Protein AF-A0A6P0NBV7-F1 (afdb_monomer_lite)

Secondary structure (DSSP, 8-state):
------------TTSSHHHHHHHHHHHH------HHHHHHHTTSTT-HHHHHHHHHHGGGGB-TTS-B-HHHHHHHHHH-HHHHHHHHHHHHHHHHHHHHHHHHHHHHHHHT-

Structure (mmCIF, N/CA/C/O backbone):
data_AF-A0A6P0NBV7-F1
#
_entry.id   AF-A0A6P0NBV7-F1
#
loop_
_atom_site.group_PDB
_atom_site.id
_atom_site.type_symbol
_atom_site.label_atom_id
_atom_site.label_alt_id
_atom_site.label_comp_id
_atom_site.label_asym_id
_atom_site.label_entity_id
_atom_site.label_seq_id
_atom_site.pdbx_PDB_ins_code
_atom_site.Cartn_x
_atom_site.Cartn_y
_atom_site.Cartn_z
_atom_site.occupancy
_atom_site.B_iso_or_equiv
_atom_site.auth_seq_id
_atom_site.auth_comp_id
_atom_site.auth_asym_id
_atom_site.auth_atom_id
_atom_site.pdbx_PDB_model_num
ATOM 1 N N . MET A 1 1 ? 19.309 -17.125 -24.635 1.00 41.84 1 MET A N 1
ATOM 2 C CA . MET A 1 1 ? 18.034 -16.960 -23.904 1.00 41.84 1 MET A CA 1
ATOM 3 C C . MET A 1 1 ? 18.138 -15.685 -23.088 1.00 41.84 1 MET A C 1
ATOM 5 O O . MET A 1 1 ? 19.041 -15.599 -22.267 1.00 41.84 1 MET A O 1
ATOM 9 N N . ASN A 1 2 ? 17.308 -14.676 -23.359 1.00 56.69 2 ASN A N 1
ATOM 10 C CA . ASN A 1 2 ? 17.343 -13.428 -22.595 1.00 56.69 2 ASN A CA 1
ATOM 11 C C . ASN A 1 2 ? 16.632 -13.674 -21.256 1.00 56.69 2 ASN A C 1
ATOM 13 O O . ASN A 1 2 ? 15.405 -13.727 -21.197 1.00 56.69 2 ASN A O 1
ATOM 17 N N . GLN A 1 3 ? 17.401 -13.935 -20.200 1.00 62.16 3 GLN A N 1
ATOM 18 C CA . GLN A 1 3 ? 16.850 -14.195 -18.874 1.00 62.16 3 GLN A CA 1
ATOM 19 C C . GLN A 1 3 ? 16.404 -12.864 -18.262 1.00 62.16 3 GLN A C 1
ATOM 21 O O . GLN A 1 3 ? 17.231 -12.021 -17.910 1.00 62.16 3 GLN A O 1
ATOM 26 N N . LYS A 1 4 ? 15.088 -12.665 -18.172 1.00 73.19 4 LYS A N 1
ATOM 27 C CA . LYS A 1 4 ? 14.489 -11.479 -17.551 1.00 73.19 4 LYS A CA 1
ATOM 28 C C . LYS A 1 4 ? 14.795 -11.501 -16.049 1.00 73.19 4 LYS A C 1
ATOM 30 O O . LYS A 1 4 ? 14.682 -12.545 -15.408 1.00 73.19 4 LYS A O 1
ATOM 35 N N . ARG A 1 5 ? 15.230 -10.364 -15.499 1.00 85.06 5 ARG A N 1
ATOM 36 C CA . ARG A 1 5 ? 15.593 -10.224 -14.080 1.00 85.06 5 ARG A CA 1
ATOM 37 C C . ARG A 1 5 ? 14.589 -9.319 -13.386 1.00 85.06 5 ARG A C 1
ATOM 39 O O . ARG A 1 5 ? 14.404 -8.182 -13.803 1.00 85.06 5 ARG A O 1
ATOM 46 N N . ILE A 1 6 ? 13.990 -9.825 -12.315 1.00 88.00 6 ILE A N 1
ATOM 47 C CA . ILE A 1 6 ? 13.170 -9.038 -11.395 1.00 88.00 6 ILE A CA 1
ATOM 48 C C . ILE A 1 6 ? 14.090 -8.589 -10.262 1.00 88.00 6 ILE A C 1
ATOM 50 O O . ILE A 1 6 ? 14.764 -9.417 -9.649 1.00 88.00 6 ILE A O 1
ATOM 54 N N . ILE A 1 7 ? 14.151 -7.282 -10.015 1.00 89.69 7 ILE A N 1
ATOM 55 C CA . ILE A 1 7 ? 15.014 -6.690 -8.991 1.00 89.69 7 ILE A CA 1
ATOM 56 C C . ILE A 1 7 ? 14.119 -6.034 -7.943 1.00 89.69 7 ILE A C 1
ATOM 58 O O . ILE A 1 7 ? 13.412 -5.075 -8.239 1.00 89.69 7 ILE A O 1
ATOM 62 N N . GLY A 1 8 ? 14.152 -6.552 -6.716 1.00 90.88 8 GLY A N 1
ATOM 63 C CA . GLY A 1 8 ? 13.458 -5.945 -5.583 1.00 90.88 8 GLY A CA 1
ATOM 64 C C . GLY A 1 8 ? 14.272 -4.792 -5.004 1.00 90.88 8 GLY A C 1
ATOM 65 O O . GLY A 1 8 ? 15.330 -5.022 -4.418 1.00 90.88 8 GLY A O 1
ATOM 66 N N . LEU A 1 9 ? 13.781 -3.560 -5.143 1.00 89.94 9 LEU A N 1
ATOM 67 C CA . LEU A 1 9 ? 14.370 -2.393 -4.490 1.00 89.94 9 LEU A CA 1
ATOM 68 C C . LEU A 1 9 ? 13.759 -2.216 -3.094 1.00 89.94 9 LEU A C 1
ATOM 70 O O . LEU A 1 9 ? 12.600 -1.832 -2.957 1.00 89.94 9 LEU A O 1
ATOM 74 N N . THR A 1 10 ? 14.543 -2.481 -2.050 1.00 88.38 10 THR A N 1
ATOM 75 C CA . THR A 1 10 ? 14.114 -2.367 -0.646 1.00 88.38 10 THR A CA 1
ATOM 76 C C . THR A 1 10 ? 15.001 -1.390 0.131 1.00 88.38 10 THR A C 1
ATOM 78 O O . THR A 1 10 ? 15.992 -0.873 -0.381 1.00 88.38 10 THR A O 1
ATOM 81 N N . GLY A 1 11 ? 14.604 -1.053 1.360 1.00 79.19 11 GLY A N 1
ATOM 82 C CA . GLY A 1 11 ? 15.270 -0.038 2.180 1.00 79.19 11 GLY A CA 1
ATOM 83 C C . GLY A 1 11 ? 14.312 0.610 3.177 1.00 79.19 11 GLY A C 1
ATOM 84 O O . GLY A 1 11 ? 13.102 0.650 2.946 1.00 79.19 11 GLY A O 1
ATOM 85 N N . GLY A 1 12 ? 14.843 1.120 4.287 1.00 74.62 12 GLY A N 1
ATOM 86 C CA . GLY A 1 12 ? 14.060 1.761 5.348 1.00 74.62 12 GLY A CA 1
ATOM 87 C C . GLY A 1 12 ? 13.379 3.070 4.928 1.00 74.62 12 GLY A C 1
ATOM 88 O O . GLY A 1 12 ? 13.472 3.529 3.784 1.00 74.62 12 GLY A O 1
ATOM 89 N N . ILE A 1 13 ? 12.669 3.694 5.866 1.00 71.50 13 ILE A N 1
ATOM 90 C CA . ILE A 1 13 ? 12.080 5.024 5.660 1.00 71.50 13 ILE A CA 1
ATOM 91 C C . ILE A 1 13 ? 13.210 6.030 5.379 1.00 71.50 13 ILE A C 1
ATOM 93 O O . ILE A 1 13 ? 14.260 5.976 6.012 1.00 71.50 13 ILE A O 1
ATOM 97 N N . ALA A 1 14 ? 12.994 6.927 4.411 1.00 73.81 14 ALA A N 1
ATOM 98 C CA . ALA A 1 14 ? 13.925 7.996 4.026 1.00 73.81 14 ALA A CA 1
ATOM 99 C C . ALA A 1 14 ? 15.316 7.555 3.511 1.00 73.81 14 ALA A C 1
ATOM 101 O O . ALA A 1 14 ? 16.226 8.371 3.430 1.00 73.81 14 ALA A O 1
ATOM 102 N N . THR A 1 15 ? 15.489 6.303 3.070 1.00 79.62 15 THR A N 1
ATOM 103 C CA . THR A 1 15 ? 16.774 5.816 2.520 1.00 79.62 15 THR A CA 1
ATOM 104 C C . THR A 1 15 ? 16.982 6.108 1.026 1.00 79.62 15 THR A C 1
ATOM 106 O O . THR A 1 15 ? 17.833 5.491 0.394 1.00 79.62 15 THR A O 1
ATOM 109 N N . GLY A 1 16 ? 16.179 6.989 0.419 1.00 82.56 16 GLY A N 1
ATOM 110 C CA . GLY A 1 16 ? 16.339 7.380 -0.990 1.00 82.56 16 GLY A CA 1
ATOM 111 C C . GLY A 1 16 ? 15.833 6.372 -2.033 1.00 82.56 16 GLY A C 1
ATOM 112 O O . GLY A 1 16 ? 16.151 6.520 -3.209 1.00 82.56 16 GLY A O 1
ATOM 113 N N . LYS A 1 17 ? 15.021 5.373 -1.650 1.00 89.81 17 LYS A N 1
ATOM 114 C CA . LYS A 1 17 ? 14.443 4.395 -2.601 1.00 89.81 17 LYS A CA 1
ATOM 115 C C . LYS A 1 17 ? 13.746 5.062 -3.786 1.00 89.81 17 LYS A C 1
ATOM 117 O O . LYS A 1 17 ? 14.019 4.693 -4.918 1.00 89.81 17 LYS A O 1
ATOM 122 N N . THR A 1 18 ? 12.912 6.070 -3.523 1.00 87.06 18 THR A N 1
ATOM 123 C CA . THR A 1 18 ? 12.202 6.821 -4.569 1.00 87.06 18 THR A CA 1
ATOM 124 C C . THR A 1 18 ? 13.170 7.529 -5.518 1.00 87.06 18 THR A C 1
ATOM 126 O O . THR A 1 18 ? 12.952 7.569 -6.721 1.00 87.06 18 THR A O 1
ATOM 129 N N . THR A 1 19 ? 14.285 8.052 -5.003 1.00 91.00 19 THR A N 1
ATOM 130 C CA . THR A 1 19 ? 15.326 8.666 -5.837 1.00 91.00 19 THR A CA 1
ATOM 131 C C . THR A 1 19 ? 15.952 7.637 -6.775 1.00 91.00 19 THR A C 1
ATOM 133 O O . THR A 1 19 ? 16.099 7.903 -7.965 1.00 91.00 19 THR A O 1
ATOM 136 N N . VAL A 1 20 ? 16.281 6.449 -6.261 1.00 91.69 20 VAL A N 1
ATOM 137 C CA . VAL A 1 20 ? 16.864 5.366 -7.066 1.00 91.69 20 VAL A CA 1
ATOM 138 C C . VAL A 1 20 ? 15.858 4.828 -8.086 1.00 91.69 20 VAL A C 1
ATOM 140 O O . VAL A 1 20 ? 16.219 4.664 -9.248 1.00 91.69 20 VAL A O 1
ATOM 143 N N . SER A 1 21 ? 14.602 4.590 -7.696 1.00 91.81 21 SER A N 1
ATOM 144 C CA . SER A 1 21 ? 13.565 4.111 -8.618 1.00 91.81 21 SER A CA 1
ATOM 145 C C . SER A 1 21 ? 13.309 5.104 -9.750 1.00 91.81 21 SER A C 1
ATOM 147 O O . SER A 1 21 ? 13.242 4.695 -10.905 1.00 91.81 21 SER A O 1
ATOM 149 N N . ASN A 1 22 ? 13.249 6.404 -9.443 1.00 92.44 22 ASN A N 1
ATOM 150 C CA . ASN A 1 22 ? 13.058 7.445 -10.453 1.00 92.44 22 ASN A CA 1
ATOM 151 C C . ASN A 1 22 ? 14.261 7.521 -11.394 1.00 92.44 22 ASN A C 1
ATOM 153 O O . ASN A 1 22 ? 14.094 7.549 -12.605 1.00 92.44 22 ASN A O 1
ATOM 157 N N . TYR A 1 23 ? 15.481 7.456 -10.857 1.00 93.75 23 TYR A N 1
ATOM 158 C CA . TYR A 1 23 ? 16.689 7.419 -11.678 1.00 93.75 23 TYR A CA 1
ATOM 159 C C . TYR A 1 23 ? 16.702 6.225 -12.649 1.00 93.75 23 TYR A C 1
ATOM 161 O O . TYR A 1 23 ? 17.052 6.394 -13.820 1.00 93.75 23 TYR A O 1
ATOM 169 N N . LEU A 1 24 ? 16.288 5.036 -12.192 1.00 93.50 24 LEU A N 1
ATOM 170 C CA . LEU A 1 24 ? 16.161 3.841 -13.034 1.00 93.50 24 LEU A CA 1
ATOM 171 C C . LEU A 1 24 ? 15.098 4.015 -14.132 1.00 93.50 24 LEU A C 1
ATOM 173 O O . LEU A 1 24 ? 15.354 3.662 -15.286 1.00 93.50 24 LEU A O 1
ATOM 177 N N . ALA A 1 25 ? 13.944 4.595 -13.798 1.00 93.12 25 ALA A N 1
ATOM 178 C CA . ALA A 1 25 ? 12.879 4.888 -14.756 1.00 93.12 25 ALA A CA 1
ATOM 179 C C . ALA A 1 25 ? 13.311 5.924 -15.806 1.00 93.12 25 ALA A C 1
ATOM 181 O O . ALA A 1 25 ? 13.133 5.726 -17.007 1.00 93.12 25 ALA A O 1
ATOM 182 N N . ASP A 1 26 ? 13.919 7.022 -15.369 1.00 95.25 26 ASP A N 1
ATOM 183 C CA . ASP A 1 26 ? 14.213 8.161 -16.233 1.00 95.25 26 ASP A CA 1
ATOM 184 C C . ASP A 1 26 ? 15.439 7.915 -17.114 1.00 95.25 26 ASP A C 1
ATOM 186 O O . ASP A 1 26 ? 15.423 8.226 -18.306 1.00 95.25 26 ASP A O 1
ATOM 190 N N . THR A 1 27 ? 16.491 7.326 -16.542 1.00 95.12 27 THR A N 1
ATOM 191 C CA . THR A 1 27 ? 17.780 7.144 -17.228 1.00 95.12 27 THR A CA 1
ATOM 192 C C . THR A 1 27 ? 17.798 5.876 -18.069 1.00 95.12 27 THR A C 1
ATOM 194 O O . THR A 1 27 ? 18.274 5.893 -19.202 1.00 95.12 27 THR A O 1
ATOM 197 N N . TYR A 1 28 ? 17.276 4.774 -17.525 1.00 91.88 28 TYR A N 1
ATOM 198 C CA . TYR A 1 28 ? 17.351 3.457 -18.163 1.00 91.88 28 TYR A CA 1
ATOM 199 C C . TYR A 1 28 ? 16.020 2.994 -18.750 1.00 91.88 28 TYR A C 1
ATOM 201 O O . TYR A 1 28 ? 15.971 1.913 -19.333 1.00 91.88 28 TYR A O 1
ATOM 209 N N . ARG A 1 29 ? 14.950 3.795 -18.618 1.00 91.38 29 ARG A N 1
ATOM 210 C CA . ARG A 1 29 ? 13.604 3.458 -19.113 1.00 91.38 29 ARG A CA 1
ATOM 211 C C . ARG A 1 29 ? 13.108 2.113 -18.580 1.00 91.38 29 ARG A C 1
ATOM 213 O O . ARG A 1 29 ? 12.385 1.398 -19.267 1.00 91.38 29 ARG A O 1
ATOM 220 N N . LEU A 1 30 ? 13.514 1.765 -17.356 1.00 90.31 30 LEU A N 1
ATOM 221 C CA . LEU A 1 30 ? 13.073 0.534 -16.713 1.00 90.31 30 LEU A CA 1
ATOM 222 C C . LEU A 1 30 ? 11.664 0.716 -16.141 1.00 90.31 30 LEU A C 1
ATOM 224 O O . LEU A 1 30 ? 11.401 1.739 -15.504 1.00 90.31 30 LEU A O 1
ATOM 228 N N . PRO A 1 31 ? 10.768 -0.270 -16.317 1.00 91.06 31 PRO A N 1
ATOM 229 C CA . PRO A 1 31 ? 9.466 -0.239 -15.673 1.00 91.06 31 PRO A CA 1
ATOM 230 C C . PRO A 1 31 ? 9.641 -0.332 -14.155 1.00 91.06 31 PRO A C 1
ATOM 232 O O . PRO A 1 31 ? 10.379 -1.182 -13.650 1.00 91.06 31 PRO A O 1
ATOM 235 N N . ILE A 1 32 ? 8.949 0.546 -13.431 1.00 93.06 32 ILE A N 1
ATOM 236 C CA . ILE A 1 32 ? 8.922 0.559 -11.969 1.00 93.06 32 ILE A CA 1
ATOM 237 C C . ILE A 1 32 ? 7.536 0.126 -11.514 1.00 93.06 32 ILE A C 1
ATOM 239 O O . ILE A 1 32 ? 6.541 0.768 -11.838 1.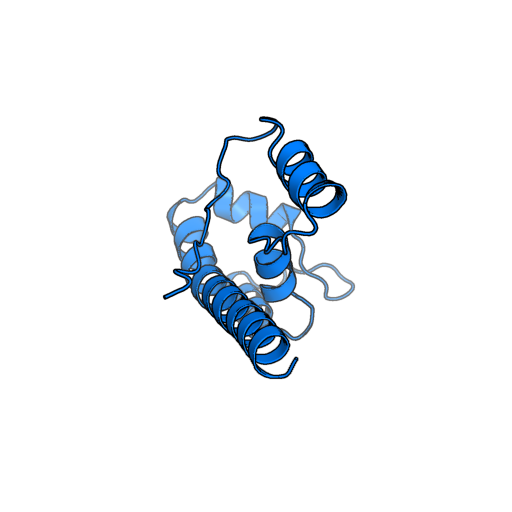00 93.06 32 ILE A O 1
ATOM 243 N N . LEU A 1 33 ? 7.494 -0.967 -10.759 1.00 93.88 33 LEU A N 1
ATOM 244 C CA . LEU A 1 33 ? 6.286 -1.498 -10.144 1.00 93.88 33 LEU A CA 1
ATOM 245 C C . LEU A 1 33 ? 6.396 -1.237 -8.634 1.00 93.88 33 LEU A C 1
A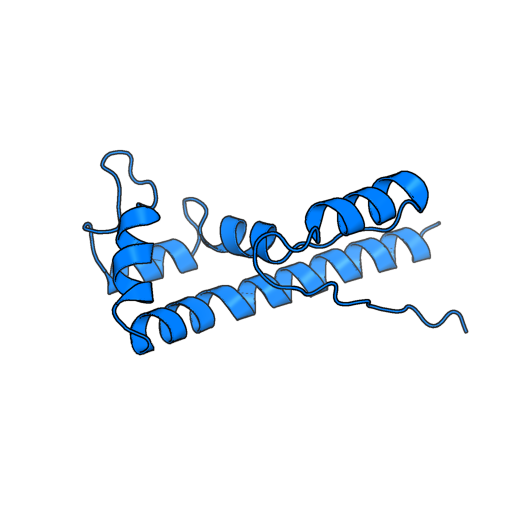TOM 247 O O . LEU A 1 33 ? 7.380 -1.643 -8.012 1.00 93.88 33 LEU A O 1
ATOM 251 N N . ASP A 1 34 ? 5.424 -0.531 -8.054 1.00 92.62 34 ASP A N 1
ATOM 252 C CA . ASP A 1 34 ? 5.498 -0.004 -6.684 1.00 92.62 34 ASP A CA 1
ATOM 253 C C . ASP A 1 34 ? 4.418 -0.625 -5.783 1.00 92.62 34 ASP A C 1
ATOM 255 O O . ASP A 1 34 ? 3.216 -0.434 -5.982 1.00 92.62 34 ASP A O 1
ATOM 259 N N . ALA A 1 35 ? 4.864 -1.340 -4.748 1.00 92.31 35 ALA A N 1
ATOM 260 C CA . ALA A 1 35 ? 3.987 -1.983 -3.777 1.00 92.31 35 ALA A CA 1
ATOM 261 C C . ALA A 1 35 ? 3.124 -0.978 -2.994 1.00 92.31 35 ALA A C 1
ATOM 263 O O . ALA A 1 35 ? 1.971 -1.284 -2.696 1.00 92.31 35 ALA A O 1
ATOM 264 N N . ASP A 1 36 ? 3.640 0.218 -2.687 1.00 90.69 36 ASP A N 1
ATOM 265 C CA . ASP A 1 36 ? 2.891 1.244 -1.953 1.00 90.69 36 ASP A CA 1
ATOM 266 C C . ASP A 1 36 ? 1.754 1.814 -2.808 1.00 90.69 36 ASP A C 1
ATOM 268 O O . ASP A 1 36 ? 0.700 2.183 -2.282 1.00 90.69 36 ASP A O 1
ATOM 272 N N . ILE A 1 37 ? 1.950 1.891 -4.128 1.00 93.56 37 ILE A N 1
ATOM 273 C CA . ILE A 1 37 ? 0.896 2.285 -5.069 1.00 93.56 37 ILE A CA 1
ATOM 274 C C . ILE A 1 37 ? -0.195 1.213 -5.087 1.00 93.56 37 ILE A C 1
ATOM 276 O O . ILE A 1 37 ? -1.351 1.530 -4.805 1.00 93.56 37 ILE A O 1
ATOM 280 N N . TYR A 1 38 ? 0.164 -0.055 -5.294 1.00 96.12 38 TYR A N 1
ATOM 281 C CA . TYR A 1 38 ? -0.815 -1.147 -5.339 1.00 96.12 38 TYR A CA 1
ATOM 282 C C . TYR A 1 38 ? -1.541 -1.353 -4.003 1.00 96.12 38 TYR A C 1
ATOM 284 O O . TYR A 1 38 ? -2.735 -1.638 -3.981 1.00 96.12 38 TYR A O 1
ATOM 292 N N . ALA A 1 39 ? -0.871 -1.138 -2.868 1.00 94.19 39 ALA A N 1
ATOM 293 C CA . ALA A 1 39 ? -1.513 -1.190 -1.556 1.00 94.19 39 ALA A CA 1
ATOM 294 C C . ALA A 1 39 ? -2.550 -0.068 -1.370 1.00 94.19 39 ALA A C 1
ATOM 296 O O . ALA A 1 39 ? -3.579 -0.271 -0.726 1.00 94.19 39 ALA A O 1
ATOM 297 N N . ARG A 1 40 ? -2.316 1.122 -1.944 1.00 93.31 40 ARG A N 1
ATOM 298 C CA . ARG A 1 40 ? -3.309 2.211 -1.949 1.00 93.31 40 ARG A CA 1
ATOM 299 C C . ARG A 1 40 ? -4.469 1.917 -2.896 1.00 93.31 40 ARG A C 1
ATOM 301 O O . ARG A 1 40 ? -5.595 2.276 -2.560 1.00 93.31 40 ARG A O 1
ATOM 308 N N . GLU A 1 41 ? -4.201 1.289 -4.041 1.00 95.25 41 GLU A N 1
ATOM 309 C CA . GLU A 1 41 ? -5.226 0.813 -4.982 1.00 95.25 41 GLU A CA 1
ATOM 310 C C . GLU A 1 41 ? -6.149 -0.221 -4.326 1.00 95.25 41 GLU A C 1
ATOM 312 O O . GLU A 1 41 ? -7.368 -0.119 -4.449 1.00 95.25 41 GLU A O 1
ATOM 317 N N . ALA A 1 42 ? -5.578 -1.141 -3.540 1.00 95.75 42 ALA A N 1
ATOM 318 C CA . ALA A 1 42 ? -6.299 -2.206 -2.843 1.00 95.75 42 ALA A CA 1
ATOM 319 C C . ALA A 1 42 ? -7.461 -1.696 -1.976 1.00 95.75 42 ALA A C 1
ATOM 321 O O . ALA A 1 42 ? -8.438 -2.409 -1.775 1.00 95.75 42 ALA A O 1
ATOM 322 N N . VAL A 1 43 ? -7.353 -0.467 -1.463 1.00 94.50 43 VAL A N 1
ATOM 323 C CA . VAL A 1 43 ? -8.325 0.164 -0.557 1.00 94.50 43 VAL A CA 1
ATOM 324 C C . VAL A 1 43 ? -9.018 1.381 -1.175 1.00 94.50 43 VAL A C 1
ATOM 326 O O . VAL A 1 43 ? -9.520 2.244 -0.450 1.00 94.50 43 VAL A O 1
ATOM 329 N N . GLN A 1 44 ? -9.037 1.490 -2.505 1.00 93.12 44 GLN A N 1
ATOM 330 C CA . GLN A 1 44 ? -9.845 2.503 -3.185 1.00 93.12 44 GLN A CA 1
ATOM 331 C C . GLN A 1 44 ? -11.343 2.332 -2.878 1.00 93.12 44 GLN A C 1
ATOM 333 O O . GLN A 1 44 ? -11.766 1.237 -2.475 1.00 93.12 44 GLN A O 1
ATOM 338 N N . PRO A 1 45 ? -12.154 3.398 -3.049 1.00 90.94 45 PRO A N 1
ATOM 339 C CA . PRO A 1 45 ? -13.607 3.306 -2.951 1.00 90.94 45 PRO A CA 1
ATOM 340 C C . PRO A 1 45 ? -14.155 2.094 -3.713 1.00 90.94 45 PRO A C 1
ATOM 342 O O . PRO A 1 45 ? -13.623 1.705 -4.749 1.00 90.94 45 PRO A O 1
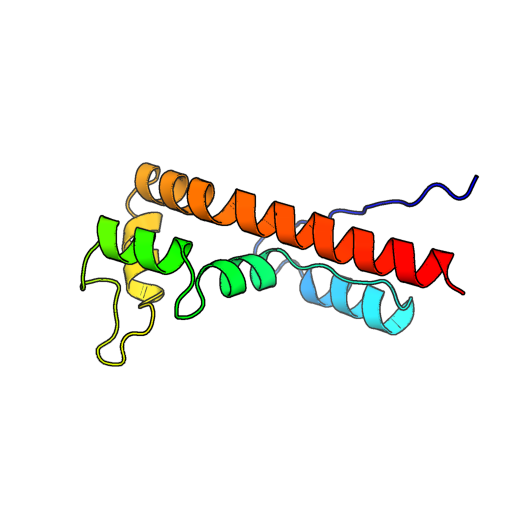ATOM 345 N N . ASP A 1 46 ? -15.185 1.465 -3.150 1.00 89.69 46 ASP A N 1
ATOM 346 C CA . ASP A 1 46 ? -15.857 0.267 -3.675 1.00 89.69 46 ASP A CA 1
ATOM 347 C C . ASP A 1 46 ? -15.043 -1.036 -3.731 1.00 89.69 46 ASP A C 1
ATOM 349 O O . ASP A 1 46 ? -15.629 -2.101 -3.979 1.00 89.69 46 ASP A O 1
ATOM 353 N N . SER A 1 47 ? -13.745 -1.001 -3.411 1.00 94.12 47 SER A N 1
ATOM 354 C CA . SER A 1 47 ? -12.908 -2.203 -3.385 1.00 94.12 47 SER A CA 1
ATOM 355 C C . SER A 1 47 ? -13.415 -3.248 -2.371 1.00 94.12 47 SER A C 1
ATOM 357 O O . SER A 1 47 ? -13.915 -2.902 -1.290 1.00 94.12 47 SER A O 1
ATOM 359 N N . PRO A 1 48 ? -13.278 -4.555 -2.674 1.00 95.81 48 PRO A N 1
ATOM 360 C CA . PRO A 1 48 ? -13.667 -5.620 -1.749 1.00 95.81 48 PRO A CA 1
ATOM 361 C C . PRO A 1 48 ? -12.935 -5.547 -0.404 1.00 95.81 48 PRO A C 1
ATOM 363 O O . PRO A 1 48 ? -13.549 -5.754 0.642 1.00 95.81 48 PRO A O 1
ATOM 366 N N . ILE A 1 49 ? -11.647 -5.196 -0.424 1.00 96.38 49 ILE A N 1
ATOM 367 C CA . ILE A 1 49 ? -10.819 -5.082 0.782 1.00 96.38 49 ILE A CA 1
ATOM 368 C C . ILE A 1 49 ? -11.303 -3.913 1.645 1.00 96.38 49 ILE A C 1
ATOM 370 O O . ILE A 1 49 ? -11.444 -4.068 2.856 1.00 96.38 49 ILE A O 1
ATOM 374 N 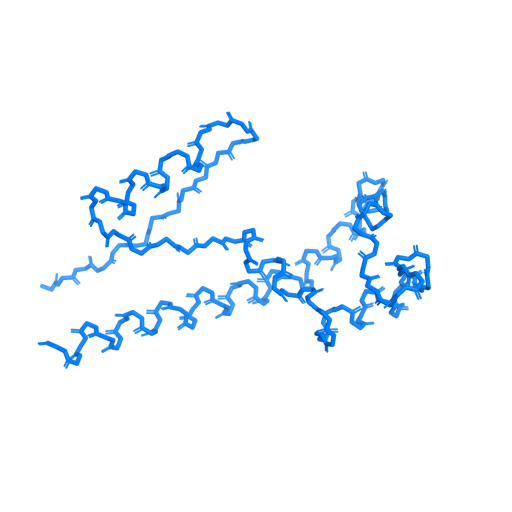N . LEU A 1 50 ? -11.655 -2.767 1.048 1.00 95.88 50 LEU A N 1
ATOM 375 C CA . LEU A 1 50 ? -12.219 -1.649 1.808 1.00 95.88 50 LEU A CA 1
ATOM 376 C C . LEU A 1 50 ? -13.536 -2.032 2.502 1.00 95.88 50 LEU A C 1
ATOM 378 O O . LEU A 1 50 ? -13.747 -1.685 3.664 1.00 95.88 50 LEU A O 1
ATOM 382 N N . LYS A 1 51 ? -14.395 -2.811 1.834 1.00 95.44 51 LYS A N 1
ATOM 383 C CA . LYS A 1 51 ? -15.633 -3.330 2.442 1.00 95.44 51 LYS A CA 1
ATOM 384 C C . LYS A 1 51 ? -15.342 -4.234 3.641 1.00 95.44 51 LYS A C 1
ATOM 386 O O . LYS A 1 51 ? -16.008 -4.099 4.663 1.00 95.44 51 LYS A O 1
ATOM 391 N N . GLN A 1 52 ? -14.339 -5.107 3.555 1.00 96.75 52 GLN A N 1
ATOM 392 C CA . GLN A 1 52 ? -13.919 -5.956 4.677 1.00 96.75 52 GLN A CA 1
ATOM 393 C C . GLN A 1 52 ? -13.357 -5.134 5.845 1.00 96.75 52 GLN A C 1
ATOM 395 O O . GLN A 1 52 ? -13.676 -5.411 7.001 1.00 96.75 52 GLN A O 1
ATOM 400 N N . ILE A 1 53 ? -12.576 -4.088 5.558 1.00 96.62 53 ILE A N 1
ATOM 401 C CA . ILE A 1 53 ? -12.077 -3.139 6.567 1.00 96.62 53 ILE A CA 1
ATOM 402 C C . ILE A 1 53 ? -13.256 -2.478 7.297 1.00 96.62 53 ILE A C 1
ATOM 404 O O . ILE A 1 53 ? -13.273 -2.440 8.529 1.00 96.62 53 ILE A O 1
ATOM 408 N N . TYR A 1 54 ? -14.279 -2.020 6.568 1.00 96.19 54 TYR A N 1
ATOM 409 C CA . TYR A 1 54 ? -15.485 -1.453 7.179 1.00 96.19 54 TYR A CA 1
ATOM 410 C C . TYR A 1 54 ? -16.302 -2.478 7.966 1.00 96.19 54 TYR A C 1
ATOM 412 O O . TYR A 1 54 ? -16.815 -2.143 9.029 1.00 96.19 54 TYR A O 1
ATOM 420 N N . GLN A 1 55 ? -16.391 -3.726 7.508 1.00 96.44 55 GLN A N 1
ATOM 421 C CA . GLN A 1 55 ? -17.061 -4.792 8.259 1.00 96.44 55 GLN A CA 1
ATOM 422 C C . GLN A 1 55 ? -16.348 -5.107 9.579 1.00 96.44 55 GLN A C 1
ATOM 424 O O . GLN A 1 55 ? -17.012 -5.331 10.588 1.00 96.44 55 GLN A O 1
ATOM 429 N N . ARG A 1 56 ? -15.009 -5.104 9.591 1.00 97.00 56 ARG A N 1
ATOM 430 C CA . ARG A 1 56 ? -14.219 -5.428 10.785 1.00 97.00 56 ARG A CA 1
ATOM 431 C C . ARG A 1 56 ? -14.198 -4.297 11.809 1.00 97.00 56 ARG A C 1
ATOM 433 O O . ARG A 1 56 ? -14.359 -4.553 12.999 1.00 97.00 56 ARG A O 1
ATOM 440 N N . TYR A 1 57 ? -13.980 -3.060 11.365 1.00 95.62 57 TYR A N 1
ATOM 441 C CA . TYR A 1 57 ? -13.764 -1.926 12.270 1.00 95.62 57 TYR A CA 1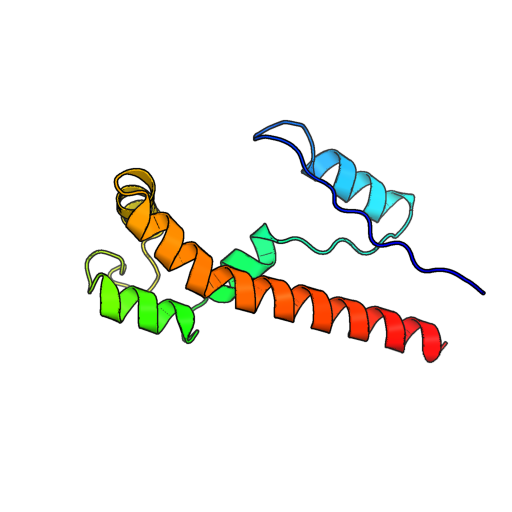
ATOM 442 C C . TYR A 1 57 ? -14.982 -1.013 12.419 1.00 95.62 57 TYR A C 1
ATOM 444 O O . TYR A 1 57 ? -15.019 -0.199 13.343 1.00 95.62 57 TYR A O 1
ATOM 452 N N . GLY A 1 58 ? -15.980 -1.135 11.546 1.00 93.44 58 GLY A N 1
ATOM 453 C CA . GLY A 1 58 ? -17.161 -0.280 11.527 1.00 93.44 58 GLY A CA 1
ATOM 454 C C . GLY A 1 58 ? -16.871 1.149 11.065 1.00 93.44 58 GLY A C 1
ATOM 455 O O . GLY A 1 58 ? -15.820 1.462 10.504 1.00 93.44 58 GLY A O 1
ATOM 456 N N . LEU A 1 59 ? -17.812 2.049 11.357 1.00 91.75 59 LEU A N 1
ATOM 457 C CA . LEU A 1 59 ? -17.782 3.448 10.910 1.00 91.75 59 LEU A CA 1
ATOM 458 C C . LEU A 1 59 ? -16.609 4.264 11.476 1.00 91.75 59 LEU A C 1
ATOM 460 O O . LEU A 1 59 ? -16.312 5.334 10.960 1.00 91.75 59 LEU A O 1
ATOM 464 N N . GLN A 1 60 ? -15.910 3.783 12.511 1.00 94.19 60 GLN A N 1
ATOM 465 C CA . GLN A 1 60 ? -14.800 4.536 13.107 1.00 94.19 60 GLN A CA 1
ATOM 466 C C . GLN A 1 60 ? -13.639 4.756 12.124 1.00 94.19 60 GLN A C 1
ATOM 468 O O . GLN A 1 60 ? -12.920 5.744 12.240 1.00 94.19 60 GLN A O 1
ATOM 473 N N . VAL A 1 61 ? -13.449 3.853 11.155 1.00 95.88 61 VAL A N 1
ATOM 474 C CA . VAL A 1 61 ? -12.421 3.992 10.110 1.00 95.88 61 VAL A CA 1
ATOM 475 C C . VAL A 1 61 ? -12.978 4.611 8.826 1.00 95.88 61 VAL A C 1
ATOM 477 O O . VAL A 1 61 ? -12.303 4.595 7.803 1.00 95.88 61 VAL A O 1
ATOM 480 N N . GLN A 1 62 ? -14.183 5.180 8.857 1.00 94.94 62 GLN A N 1
ATOM 481 C CA . GLN A 1 62 ? -14.811 5.838 7.716 1.00 94.94 62 GLN A CA 1
ATOM 482 C C . GLN A 1 62 ? -14.966 7.340 7.991 1.00 94.94 62 GLN A C 1
ATOM 484 O O . GLN A 1 62 ? -15.364 7.758 9.077 1.00 94.94 62 GLN A O 1
ATOM 489 N N . HIS A 1 63 ? -14.613 8.167 7.013 1.00 93.25 63 HIS A N 1
ATOM 490 C CA . HIS A 1 63 ? -14.926 9.590 7.019 1.00 93.25 63 HIS A CA 1
ATOM 491 C C . HIS A 1 63 ? -16.411 9.817 6.701 1.00 93.25 63 HIS A C 1
ATOM 493 O O . HIS A 1 63 ? -17.089 8.950 6.155 1.00 93.25 63 HIS A O 1
ATOM 499 N N . SER A 1 64 ? -16.934 11.004 7.017 1.00 90.06 64 SER A N 1
ATOM 500 C CA . SER A 1 64 ? -18.339 11.347 6.749 1.00 90.06 64 SER A CA 1
ATOM 501 C C . SER A 1 64 ? -18.689 11.388 5.257 1.00 90.06 64 SER A C 1
ATOM 503 O O . SER A 1 64 ? -19.855 11.260 4.908 1.00 90.06 64 SER A O 1
ATOM 505 N N . ASP A 1 65 ? -17.692 11.559 4.386 1.00 89.75 65 ASP A N 1
ATOM 506 C CA . ASP A 1 65 ? -17.821 11.491 2.924 1.00 89.75 65 ASP A CA 1
ATOM 507 C C . ASP A 1 65 ? -17.769 10.051 2.376 1.00 89.75 65 ASP A C 1
ATOM 509 O O . ASP A 1 65 ? -17.809 9.836 1.167 1.00 89.75 65 ASP A O 1
ATOM 513 N N . GLY A 1 66 ? -17.671 9.059 3.263 1.00 86.75 66 GLY A N 1
ATOM 514 C CA . GLY A 1 66 ? -17.612 7.648 2.918 1.00 86.75 66 GLY A CA 1
ATOM 515 C C . GLY A 1 66 ? -16.210 7.120 2.621 1.00 86.75 66 GLY A C 1
ATOM 516 O O . GLY A 1 66 ? -16.078 5.917 2.404 1.00 86.75 66 GLY A O 1
ATOM 517 N N . THR A 1 67 ? -15.169 7.960 2.646 1.00 91.00 67 THR A N 1
ATOM 518 C CA . THR A 1 67 ? -13.785 7.551 2.358 1.00 91.00 67 THR A CA 1
ATOM 519 C C . THR A 1 67 ? -13.094 6.904 3.565 1.00 91.00 67 THR A C 1
ATOM 521 O O . THR A 1 67 ? -13.554 6.980 4.705 1.00 91.00 67 THR A O 1
ATOM 524 N N . LEU A 1 68 ? -11.980 6.202 3.338 1.00 94.25 68 LEU A N 1
ATOM 525 C CA . LEU A 1 68 ? -11.221 5.546 4.406 1.00 94.25 68 LEU A CA 1
ATOM 526 C C . LEU A 1 68 ? -10.471 6.566 5.275 1.00 94.25 68 LEU A C 1
ATOM 528 O O . LEU A 1 68 ? -9.574 7.262 4.796 1.00 94.25 68 LEU A O 1
ATOM 532 N N . ASN A 1 69 ? -10.727 6.551 6.583 1.00 95.69 69 ASN A N 1
ATOM 533 C CA . ASN A 1 69 ? -9.922 7.265 7.566 1.00 95.69 69 ASN A CA 1
ATOM 534 C C . ASN A 1 69 ? -8.618 6.511 7.848 1.00 95.69 69 ASN A C 1
ATOM 536 O O . ASN A 1 69 ? -8.493 5.740 8.804 1.00 95.69 69 ASN A O 1
ATOM 540 N N . ARG A 1 70 ? -7.619 6.764 6.997 1.00 93.75 70 ARG A N 1
ATOM 541 C CA . ARG A 1 70 ? -6.291 6.134 7.068 1.00 93.75 70 ARG A CA 1
ATOM 542 C C . ARG A 1 70 ? -5.572 6.401 8.384 1.00 93.75 70 ARG A C 1
ATOM 544 O O . ARG A 1 70 ? -4.870 5.521 8.868 1.00 93.75 70 ARG A O 1
ATOM 551 N N . LYS A 1 71 ? -5.747 7.590 8.970 1.00 94.81 71 LYS A N 1
ATOM 552 C CA . LYS A 1 71 ? -5.132 7.924 10.259 1.00 94.81 71 LYS A CA 1
ATOM 553 C C . LYS A 1 71 ? -5.685 7.018 11.354 1.00 94.81 71 LYS A C 1
ATOM 555 O O . LYS A 1 71 ? -4.910 6.406 12.082 1.00 94.81 71 LYS A O 1
ATOM 560 N N . ARG A 1 72 ? -7.011 6.874 11.414 1.00 96.06 72 ARG A N 1
ATOM 561 C CA . ARG A 1 72 ? -7.665 6.026 12.411 1.00 96.06 72 ARG A CA 1
ATOM 562 C C . ARG A 1 72 ? -7.356 4.546 12.208 1.00 96.06 72 ARG A C 1
ATOM 564 O O . ARG A 1 72 ? -7.057 3.862 13.179 1.00 96.06 72 ARG A O 1
ATOM 571 N N . LEU A 1 73 ? -7.369 4.060 10.965 1.00 96.00 73 LEU A N 1
ATOM 572 C CA . LEU A 1 73 ? -6.932 2.695 10.664 1.00 96.00 73 LEU A CA 1
ATOM 573 C C . LEU A 1 73 ? -5.472 2.474 11.094 1.00 96.00 73 LEU A C 1
ATOM 575 O O . LEU A 1 73 ? -5.169 1.469 11.729 1.00 96.00 73 LEU A O 1
ATOM 579 N N . GLY A 1 74 ? -4.597 3.445 10.812 1.00 95.19 74 GLY A N 1
ATOM 580 C CA . GLY A 1 74 ? -3.202 3.465 11.249 1.00 95.19 74 GLY A CA 1
ATOM 581 C C . GLY A 1 74 ? -3.060 3.312 12.762 1.00 95.19 74 GLY A C 1
ATOM 582 O O . GLY A 1 74 ? -2.337 2.439 13.224 1.00 95.19 74 GLY A O 1
ATOM 583 N N . GLU A 1 75 ? -3.784 4.110 13.547 1.00 96.69 75 GLU A N 1
ATOM 584 C CA . GLU A 1 75 ? -3.783 4.007 15.015 1.00 96.69 75 GLU A CA 1
ATOM 585 C C . GLU A 1 75 ? -4.136 2.590 15.501 1.00 96.69 75 GLU A C 1
ATOM 587 O O . GLU A 1 75 ? -3.486 2.068 16.409 1.00 96.69 75 GLU A O 1
ATOM 592 N N . ILE A 1 76 ? -5.127 1.943 14.879 1.00 95.88 76 ILE A N 1
ATOM 593 C CA . ILE A 1 76 ? -5.555 0.579 15.229 1.00 95.88 76 ILE A CA 1
ATOM 594 C C . ILE A 1 76 ? -4.444 -0.433 14.919 1.00 95.88 76 ILE A C 1
ATOM 596 O O . ILE A 1 76 ? -4.042 -1.195 15.796 1.00 95.88 76 ILE A O 1
ATOM 600 N N . ILE A 1 77 ? -3.902 -0.423 13.698 1.00 96.12 77 ILE A N 1
ATOM 601 C CA . ILE A 1 77 ? -2.897 -1.416 13.291 1.00 96.12 77 ILE A CA 1
ATOM 602 C C . ILE A 1 77 ? -1.531 -1.193 13.954 1.00 96.12 77 ILE A C 1
ATOM 604 O O . ILE A 1 77 ? -0.810 -2.151 14.212 1.00 96.12 77 ILE A O 1
ATOM 608 N N . PHE A 1 78 ? -1.161 0.050 14.278 1.00 94.06 78 PHE A N 1
ATOM 609 C CA . PHE A 1 78 ? 0.093 0.327 14.985 1.00 94.06 78 PHE A CA 1
ATOM 610 C C . PHE A 1 78 ? 0.011 0.017 16.482 1.00 94.06 78 PHE A C 1
ATOM 612 O O . PHE A 1 78 ? 1.042 -0.257 17.093 1.00 94.06 78 PHE A O 1
ATOM 619 N N . SER A 1 79 ? -1.188 0.037 17.072 1.00 96.44 79 SER A N 1
ATOM 620 C CA . SER A 1 79 ? -1.390 -0.329 18.480 1.00 96.44 79 SER A CA 1
ATOM 621 C C . SER A 1 79 ? -1.586 -1.831 18.698 1.00 96.44 79 SER A C 1
ATOM 623 O O . SER A 1 79 ? -1.352 -2.308 19.808 1.00 96.44 79 SER A O 1
ATOM 625 N N . ASN A 1 80 ? -1.969 -2.590 17.665 1.00 96.62 80 ASN A N 1
ATOM 626 C CA . ASN A 1 80 ? -2.198 -4.029 17.767 1.00 96.62 80 ASN A CA 1
ATOM 627 C C . ASN A 1 80 ? -1.545 -4.810 16.605 1.00 96.62 80 ASN A C 1
ATOM 629 O O . ASN A 1 80 ? -2.061 -4.793 15.483 1.00 96.62 80 ASN A O 1
ATOM 633 N N . PRO A 1 81 ? -0.465 -5.576 16.867 1.00 96.62 81 PRO A N 1
ATOM 634 C CA . PRO A 1 81 ? 0.201 -6.394 15.854 1.00 96.62 81 PRO A CA 1
ATOM 635 C C . PRO A 1 81 ? -0.713 -7.401 15.141 1.00 96.62 81 PRO A C 1
ATOM 637 O O . PRO A 1 81 ? -0.497 -7.662 13.960 1.00 96.62 81 PRO A O 1
ATOM 640 N N . ALA A 1 82 ? -1.734 -7.939 15.818 1.00 97.81 82 ALA A N 1
ATOM 641 C CA . ALA A 1 82 ? -2.685 -8.867 15.205 1.00 97.81 82 ALA A CA 1
ATOM 642 C C . ALA A 1 82 ? -3.590 -8.165 14.179 1.00 97.81 82 ALA A C 1
ATOM 644 O O . ALA A 1 82 ? -3.916 -8.740 13.144 1.00 97.81 82 ALA A O 1
ATOM 645 N N . GLU A 1 83 ? -3.952 -6.902 14.424 1.00 97.19 83 GLU A N 1
ATOM 646 C CA . GLU A 1 83 ? -4.729 -6.100 13.470 1.00 97.19 83 GLU A CA 1
ATOM 647 C C . GLU A 1 83 ? -3.887 -5.685 12.267 1.00 97.19 83 GLU A C 1
ATOM 649 O O . GLU A 1 83 ? -4.372 -5.705 11.137 1.00 97.19 83 GLU A O 1
ATOM 654 N N . ARG A 1 84 ? -2.602 -5.380 12.489 1.00 97.00 84 ARG A N 1
ATOM 655 C CA . ARG A 1 84 ? -1.655 -5.176 11.389 1.00 97.00 84 ARG A CA 1
ATOM 656 C C . ARG A 1 84 ? -1.544 -6.417 10.513 1.00 97.00 84 ARG A C 1
ATOM 658 O O . ARG A 1 84 ? -1.687 -6.297 9.302 1.00 97.00 84 ARG A O 1
ATOM 665 N N . GLN A 1 85 ? -1.333 -7.585 11.118 1.00 97.56 85 GLN A N 1
ATOM 666 C CA . GLN A 1 85 ? -1.230 -8.839 10.377 1.00 97.56 85 GLN A CA 1
ATOM 667 C C . GLN A 1 85 ? -2.510 -9.123 9.583 1.00 97.56 85 GLN A C 1
ATOM 669 O O . GLN A 1 85 ? -2.437 -9.443 8.402 1.00 97.56 85 GLN A O 1
ATOM 674 N N . TRP A 1 86 ? -3.684 -8.953 10.197 1.00 97.94 86 TRP A N 1
ATOM 675 C CA . TRP A 1 86 ? -4.951 -9.159 9.497 1.00 97.94 86 TRP A CA 1
ATOM 676 C C . TRP A 1 86 ? -5.093 -8.246 8.271 1.00 97.94 86 TRP A C 1
ATOM 678 O O . TRP A 1 86 ? -5.520 -8.703 7.210 1.00 97.94 86 TRP A O 1
ATOM 688 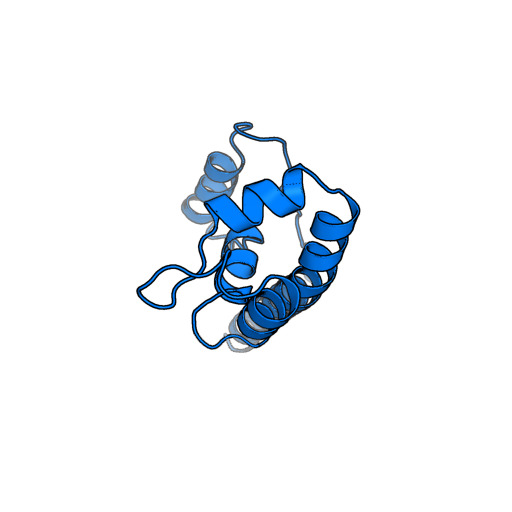N N . LEU A 1 87 ? -4.723 -6.965 8.397 1.00 96.88 87 LEU A N 1
ATOM 689 C CA . LEU A 1 87 ? -4.780 -6.017 7.285 1.00 96.88 87 LEU A CA 1
ATOM 690 C C . LEU A 1 87 ? -3.787 -6.392 6.174 1.00 96.88 87 LEU A C 1
ATOM 692 O O . LEU A 1 87 ? -4.143 -6.368 4.996 1.00 96.88 87 LEU A O 1
ATOM 696 N N . GLU A 1 88 ? -2.561 -6.765 6.545 1.00 96.50 88 GLU A N 1
ATOM 697 C CA . GLU A 1 88 ? -1.534 -7.265 5.624 1.00 96.50 88 GLU A CA 1
ATOM 698 C C . GLU A 1 88 ? -2.024 -8.503 4.856 1.00 96.50 88 GLU A C 1
ATOM 700 O O . GLU A 1 88 ? -1.848 -8.577 3.642 1.00 96.50 88 GLU A O 1
ATOM 705 N N . GLU A 1 89 ? -2.714 -9.434 5.518 1.00 97.56 89 GLU A N 1
ATOM 706 C CA . GLU A 1 89 ? -3.308 -10.623 4.890 1.00 97.56 89 GLU A CA 1
ATOM 707 C C . GLU A 1 89 ? -4.390 -10.284 3.855 1.00 97.56 89 GLU A C 1
ATOM 709 O O . GLU A 1 89 ? -4.545 -11.027 2.887 1.00 97.56 89 GLU A O 1
ATOM 714 N N . GLN A 1 90 ? -5.107 -9.164 4.011 1.00 96.75 90 GLN A N 1
ATOM 715 C CA . GLN A 1 90 ? -6.069 -8.718 2.995 1.00 96.75 90 GLN A CA 1
ATOM 716 C C . GLN A 1 90 ? -5.378 -8.015 1.817 1.00 96.75 90 GLN A C 1
ATOM 718 O O . GLN A 1 90 ? -5.784 -8.183 0.668 1.00 96.75 90 GLN A O 1
ATOM 723 N N . ILE A 1 91 ? -4.336 -7.220 2.083 1.00 96.62 91 ILE A N 1
ATOM 724 C CA . ILE A 1 91 ? -3.693 -6.359 1.077 1.00 96.62 91 ILE A CA 1
ATOM 725 C C . ILE A 1 91 ? -2.632 -7.106 0.258 1.00 96.62 91 ILE A C 1
ATOM 727 O O . ILE A 1 91 ? -2.557 -6.927 -0.958 1.00 96.62 91 ILE A O 1
ATOM 731 N N . HIS A 1 92 ? -1.799 -7.938 0.887 1.00 97.00 92 HIS A N 1
ATOM 732 C CA . HIS A 1 92 ? -0.671 -8.591 0.214 1.00 97.00 92 HIS A CA 1
ATOM 733 C C . HIS A 1 92 ? -1.074 -9.466 -0.985 1.00 97.00 92 HIS A C 1
ATOM 735 O O . HIS A 1 92 ? -0.371 -9.396 -1.997 1.00 97.00 92 HIS A O 1
ATOM 741 N N . PRO A 1 93 ? -2.178 -10.245 -0.949 1.00 97.62 93 PRO A N 1
ATOM 742 C CA . PRO A 1 93 ? -2.639 -10.982 -2.125 1.00 97.62 93 PRO A CA 1
ATOM 743 C C . PRO A 1 93 ? -2.947 -10.058 -3.307 1.00 97.62 93 PRO A C 1
ATOM 745 O O . PRO A 1 93 ? -2.442 -10.283 -4.401 1.00 97.62 93 PRO A O 1
ATOM 748 N N . TYR A 1 94 ? -3.669 -8.958 -3.069 1.00 97.12 94 TYR A N 1
ATOM 749 C CA . TYR A 1 94 ? -3.984 -7.978 -4.110 1.00 97.12 94 TYR A CA 1
ATOM 750 C C . TYR A 1 94 ? -2.722 -7.357 -4.715 1.00 97.12 94 TYR A C 1
ATOM 752 O O . TYR A 1 94 ? -2.583 -7.276 -5.933 1.00 97.12 94 TYR A O 1
ATOM 760 N N . VAL A 1 95 ? -1.772 -6.945 -3.870 1.00 96.75 95 VAL A N 1
ATOM 761 C CA . VAL A 1 95 ? -0.500 -6.363 -4.325 1.00 96.75 95 VAL A CA 1
ATOM 762 C C . VAL A 1 95 ? 0.274 -7.359 -5.189 1.00 96.75 95 VAL A C 1
ATOM 764 O O . VAL A 1 95 ? 0.789 -6.991 -6.244 1.00 96.75 95 VAL A O 1
ATOM 767 N N . ARG A 1 96 ? 0.330 -8.630 -4.776 1.00 96.12 96 ARG A N 1
ATOM 768 C CA . ARG A 1 96 ? 0.973 -9.697 -5.548 1.00 96.12 96 ARG A CA 1
ATOM 769 C C . ARG A 1 96 ? 0.309 -9.885 -6.912 1.00 96.12 96 ARG A C 1
ATOM 771 O O . ARG A 1 96 ? 1.021 -9.970 -7.909 1.00 96.12 96 ARG A O 1
ATOM 778 N N . ASP A 1 97 ? -1.017 -9.924 -6.960 1.00 97.00 97 ASP A N 1
ATOM 779 C CA . ASP A 1 97 ? -1.759 -10.098 -8.209 1.00 97.00 97 ASP A CA 1
ATOM 780 C C . ASP A 1 97 ? -1.547 -8.910 -9.158 1.00 97.00 97 ASP A C 1
ATOM 782 O O . ASP A 1 97 ? -1.354 -9.108 -10.358 1.00 97.00 97 ASP A O 1
ATOM 786 N N . ARG A 1 98 ? -1.473 -7.679 -8.628 1.00 96.94 98 ARG A N 1
ATOM 787 C CA . ARG A 1 98 ? -1.110 -6.491 -9.419 1.00 96.94 98 ARG A CA 1
ATOM 788 C C . ARG A 1 98 ? 0.297 -6.602 -9.999 1.00 96.94 98 ARG A C 1
ATOM 790 O O . ARG A 1 98 ? 0.460 -6.368 -11.191 1.00 96.94 98 ARG A O 1
ATOM 797 N N . PHE A 1 99 ? 1.290 -7.027 -9.213 1.00 95.19 99 PHE A N 1
ATOM 798 C CA . PHE A 1 99 ? 2.644 -7.256 -9.734 1.00 95.19 99 PHE A CA 1
ATOM 799 C C . PHE A 1 99 ? 2.667 -8.268 -10.884 1.00 95.19 99 PHE A C 1
ATOM 801 O O . PHE A 1 99 ? 3.343 -8.029 -11.881 1.00 95.19 99 PHE A O 1
ATOM 808 N N . LEU A 1 100 ? 1.947 -9.387 -10.749 1.00 94.25 100 LEU A N 1
ATOM 809 C CA . LEU A 1 100 ? 1.886 -10.420 -11.786 1.00 94.25 100 LEU A CA 1
ATOM 810 C C . LEU A 1 100 ? 1.212 -9.895 -13.057 1.00 94.25 100 LEU A C 1
ATOM 812 O O . LEU A 1 100 ? 1.774 -10.022 -14.138 1.00 94.25 100 LEU A O 1
ATOM 816 N N . SER A 1 101 ? 0.062 -9.234 -12.917 1.00 94.81 101 SER A N 1
ATOM 817 C CA . SER A 1 101 ? -0.685 -8.675 -14.047 1.00 94.81 101 SER A CA 1
ATOM 818 C C . SER A 1 101 ? 0.098 -7.600 -14.808 1.00 94.81 101 SER A C 1
ATOM 820 O O . SER A 1 101 ? 0.075 -7.575 -16.040 1.00 94.81 101 SER A O 1
ATOM 822 N N . GLU A 1 102 ? 0.787 -6.707 -14.098 1.00 93.94 102 GLU A N 1
ATOM 823 C CA . GLU A 1 102 ? 1.618 -5.672 -14.722 1.00 93.94 102 GLU A CA 1
ATOM 824 C C . GLU A 1 102 ? 2.831 -6.299 -15.409 1.00 93.94 102 GLU A C 1
ATOM 826 O O . GLU A 1 102 ? 3.159 -5.938 -16.539 1.00 93.94 102 GLU A O 1
ATOM 831 N N . LEU A 1 103 ? 3.468 -7.287 -14.769 1.00 90.88 103 LEU A N 1
ATOM 832 C CA . LEU A 1 103 ? 4.570 -8.015 -15.382 1.00 90.88 103 LEU A CA 1
ATOM 833 C C . LEU A 1 103 ? 4.123 -8.671 -16.689 1.00 90.88 103 LEU A C 1
ATOM 835 O O . LEU A 1 103 ? 4.761 -8.418 -17.706 1.00 90.88 103 LEU A O 1
ATOM 839 N N . ASP A 1 104 ? 3.030 -9.435 -16.686 1.00 91.00 104 ASP A N 1
ATOM 840 C CA . ASP A 1 104 ? 2.491 -10.087 -17.886 1.00 91.00 104 ASP A CA 1
ATOM 841 C C . ASP A 1 104 ? 2.221 -9.072 -19.006 1.00 91.00 104 ASP A C 1
ATOM 843 O O . ASP A 1 104 ? 2.672 -9.270 -20.133 1.00 91.00 104 ASP A O 1
ATOM 847 N N . THR A 1 105 ? 1.634 -7.918 -18.674 1.00 90.62 105 THR A N 1
ATOM 848 C CA . THR A 1 105 ? 1.409 -6.819 -19.632 1.00 90.62 105 THR A CA 1
ATOM 849 C C . THR A 1 105 ? 2.714 -6.354 -20.291 1.00 90.62 105 THR A C 1
ATOM 851 O O . THR A 1 105 ? 2.779 -6.181 -21.511 1.00 90.62 105 THR A O 1
ATOM 854 N N . PHE A 1 106 ? 3.790 -6.186 -19.514 1.00 85.88 106 PHE A N 1
ATOM 855 C CA . PHE A 1 106 ? 5.103 -5.838 -20.066 1.00 85.88 106 PHE A CA 1
ATOM 856 C C . PHE A 1 106 ? 5.707 -6.967 -20.907 1.00 85.88 106 PHE A C 1
ATOM 858 O O . PHE A 1 106 ? 6.391 -6.698 -21.898 1.00 85.88 106 PHE A O 1
ATOM 865 N N . LEU A 1 107 ? 5.501 -8.230 -20.523 1.00 83.25 107 LEU A N 1
ATOM 866 C CA . LEU A 1 107 ? 6.011 -9.371 -21.282 1.00 83.25 107 LEU A CA 1
ATOM 867 C C . LEU A 1 107 ? 5.328 -9.471 -22.650 1.00 83.25 107 LEU A C 1
ATOM 869 O O . LEU A 1 107 ? 6.036 -9.672 -23.640 1.00 83.25 107 LEU A O 1
ATOM 873 N N . ASP A 1 108 ? 4.013 -9.274 -22.699 1.00 86.31 108 ASP A N 1
ATOM 874 C CA . ASP A 1 108 ? 3.212 -9.308 -23.923 1.00 86.31 108 ASP A CA 1
ATOM 875 C C . ASP A 1 108 ? 3.570 -8.156 -24.867 1.00 86.31 108 ASP A C 1
ATOM 877 O O . ASP A 1 108 ? 3.749 -8.368 -26.070 1.00 86.31 108 ASP A O 1
ATOM 881 N N . ALA A 1 109 ? 3.769 -6.948 -24.327 1.00 83.25 109 ALA A N 1
ATOM 882 C CA . ALA A 1 109 ? 4.193 -5.785 -25.106 1.00 83.25 109 ALA A CA 1
ATOM 883 C C . ALA A 1 109 ? 5.558 -5.997 -25.787 1.00 83.25 109 ALA A C 1
ATOM 885 O O . ALA A 1 109 ? 5.747 -5.583 -26.928 1.00 83.25 109 ALA A O 1
ATOM 886 N N . ILE A 1 110 ? 6.499 -6.670 -25.114 1.00 78.31 110 ILE A N 1
ATOM 887 C CA . ILE A 1 110 ? 7.823 -6.995 -25.673 1.00 78.31 110 ILE A CA 1
ATOM 888 C C . ILE A 1 110 ? 7.742 -8.145 -26.686 1.00 78.31 110 ILE A C 1
ATOM 890 O O . ILE A 1 110 ? 8.540 -8.189 -27.613 1.00 78.31 110 ILE A O 1
ATOM 894 N N . ALA A 1 111 ? 6.831 -9.103 -26.501 1.00 76.06 111 ALA A N 1
ATOM 895 C CA . ALA A 1 111 ? 6.675 -10.235 -27.417 1.00 76.06 111 ALA A CA 1
ATOM 896 C C . ALA A 1 111 ? 5.963 -9.857 -28.728 1.00 76.06 111 ALA A C 1
ATOM 898 O O . ALA A 1 111 ? 6.109 -10.559 -29.727 1.00 76.06 111 ALA A O 1
ATOM 899 N N . SER A 1 112 ? 5.189 -8.770 -28.707 1.00 72.69 112 SER A N 1
ATOM 900 C CA . SER A 1 112 ? 4.379 -8.296 -29.836 1.00 72.69 112 SER A CA 1
ATOM 901 C C . SER A 1 112 ? 5.080 -7.251 -30.718 1.00 72.69 112 SER A C 1
ATOM 903 O O . SER A 1 112 ? 4.472 -6.785 -31.682 1.00 72.69 112 SER A O 1
ATOM 905 N N . GLY A 1 113 ? 6.319 -6.862 -30.392 1.00 55.16 113 GLY A N 1
ATOM 906 C CA . GLY A 1 113 ? 7.145 -5.905 -31.145 1.00 55.16 113 GLY A CA 1
ATOM 907 C C . GLY A 1 113 ? 8.461 -6.517 -31.601 1.00 55.16 113 GLY A C 1
ATOM 908 O O . GLY A 1 113 ? 8.932 -6.110 -32.685 1.00 55.16 113 GLY A O 1
#

pLDDT: mean 90.64, std 9.31, range [41.84, 97.94]

Sequence (113 aa):
MNQKRIIGLTGGIATGKTTVSNYLADTYRLPILDADIYAREAVQPDSPILKQIYQRYGLQVQHSDGTLNRKRLGEIIFSNPAERQWLEEQIHPYVRDRFLSELDTFLDAIASG

Foldseek 3Di:
DPDDDDDDQDDDPPPCSVVVQVCCCPVVVDDDQDLVVQLVVCCPPPHPLVVVVCVVPNCQQADPVRHGNPVSLVVVCVVDVVSVVVSCVSRVVRSVVVVVVVVVVVVVVVVVD

Radius of gyration: 17.36 Å; chains: 1; bounding box: 36×28×50 Å